Protein AF-A0A6G1YVA5-F1 (afdb_monomer_lite)

Secondary structure (DSSP, 8-state):
-HHHHHHHHHHHHHHHHHHHHHTSHHHHHHHHHHHHHHHHHHHHHHHHTSHHHHHHHHHHHHHHHHHHHHHHHHHHHHHHHHHHTHHHHHHHHHHHHHHHHHHHTT-GGGHHHHHHHHHHHHHHHHHHHHHHHHHHHHHH-TTHHHHHHHHHHHHHHHHHHHH--

Sequence (165 aa):
MGERLKDIRETTSDAVSIIRELGAPGVQESLGKILETTKAAKEIVDALKEPEFVKNIENIRLTTESMQDASIKIENTIREMKQTGVLEQAREAIRTANNVLDSLSTNKDFGEMNEILKATLSSIRDLVDELKLIAVSSKKTGTLNNAAAIMKESSDMYRNIAGSK

pLDDT: mean 71.51, std 8.85, range [40.0, 87.38]

Structure (mmCIF, N/CA/C/O backbone):
data_AF-A0A6G1YVA5-F1
#
_entry.id   AF-A0A6G1YVA5-F1
#
loop_
_atom_site.group_PDB
_atom_site.id
_atom_site.type_symbol
_atom_site.label_atom_id
_atom_site.label_alt_id
_atom_site.label_comp_id
_atom_site.label_asym_id
_atom_site.label_entity_id
_atom_site.label_seq_id
_atom_site.pdbx_PDB_ins_code
_atom_site.Cartn_x
_atom_site.Cartn_y
_atom_site.Cartn_z
_atom_site.occupancy
_atom_site.B_iso_or_equiv
_atom_site.auth_seq_id
_atom_site.auth_comp_id
_atom_site.auth_asym_id
_atom_site.auth_atom_id
_atom_site.pdbx_PDB_model_num
ATOM 1 N N . MET A 1 1 ? 34.686 -30.953 -63.565 1.00 58.31 1 MET A N 1
ATOM 2 C CA . MET A 1 1 ? 35.034 -29.571 -63.149 1.00 58.31 1 MET A CA 1
ATOM 3 C C . MET A 1 1 ? 33.952 -28.549 -63.513 1.00 58.31 1 MET A C 1
ATOM 5 O O . MET A 1 1 ? 33.764 -27.631 -62.733 1.00 58.31 1 MET A O 1
ATOM 9 N N . GLY A 1 2 ? 33.211 -28.712 -64.621 1.00 69.62 2 GLY A N 1
ATOM 10 C CA . GLY A 1 2 ? 32.159 -27.766 -65.037 1.00 69.62 2 GLY A CA 1
ATOM 11 C C . GLY A 1 2 ? 30.947 -27.636 -64.099 1.00 69.62 2 GLY A C 1
ATOM 12 O O . GLY A 1 2 ? 30.507 -26.518 -63.870 1.00 69.62 2 GLY A O 1
ATOM 13 N N . GLU A 1 3 ? 30.448 -28.727 -63.505 1.00 71.75 3 GLU A N 1
ATOM 14 C CA . GLU A 1 3 ? 29.305 -28.669 -62.564 1.00 71.75 3 GLU A CA 1
ATOM 15 C C . GLU A 1 3 ? 29.632 -27.889 -61.288 1.00 71.75 3 GLU A C 1
ATOM 17 O O . GLU A 1 3 ? 28.935 -26.942 -60.959 1.00 71.75 3 GLU A O 1
ATOM 22 N N . ARG A 1 4 ? 30.774 -28.172 -60.647 1.00 69.81 4 ARG A N 1
ATOM 23 C CA . ARG A 1 4 ? 31.210 -27.432 -59.448 1.00 69.81 4 ARG A CA 1
ATOM 24 C C . ARG A 1 4 ? 31.365 -25.928 -59.693 1.00 69.81 4 ARG A C 1
ATOM 26 O O . ARG A 1 4 ? 31.101 -25.132 -58.803 1.00 69.81 4 ARG A O 1
ATOM 33 N N . LEU A 1 5 ? 31.807 -25.530 -60.887 1.00 71.88 5 LEU A N 1
ATOM 34 C CA . LEU A 1 5 ? 31.913 -24.116 -61.262 1.00 71.88 5 LEU A CA 1
ATOM 35 C C . LEU A 1 5 ? 30.536 -23.474 -61.491 1.00 71.88 5 LEU A C 1
ATOM 37 O O . LEU A 1 5 ? 30.370 -22.285 -61.225 1.00 71.88 5 LEU A O 1
ATOM 41 N N . LYS A 1 6 ? 29.555 -24.252 -61.960 1.00 80.00 6 LYS A N 1
ATOM 42 C CA . LYS A 1 6 ? 28.167 -23.814 -62.123 1.00 80.00 6 LYS A CA 1
ATOM 43 C C . LYS A 1 6 ? 27.489 -23.614 -60.763 1.00 80.00 6 LYS A C 1
ATOM 45 O O . LYS A 1 6 ? 26.916 -22.551 -60.553 1.00 80.00 6 LYS A O 1
ATOM 50 N N . ASP A 1 7 ? 27.676 -24.544 -59.830 1.00 79.44 7 ASP A N 1
ATOM 51 C CA . ASP A 1 7 ? 27.129 -24.451 -58.468 1.00 79.44 7 ASP A CA 1
ATOM 52 C C . ASP A 1 7 ? 27.720 -23.260 -57.694 1.00 79.44 7 ASP A C 1
ATOM 54 O O . ASP A 1 7 ? 27.004 -22.528 -57.009 1.00 79.44 7 ASP A O 1
ATOM 58 N N . ILE A 1 8 ? 29.030 -23.010 -57.843 1.00 74.69 8 ILE A N 1
ATOM 59 C CA . ILE A 1 8 ? 29.694 -21.832 -57.257 1.00 74.69 8 ILE A CA 1
ATOM 60 C C . ILE A 1 8 ? 29.100 -20.543 -57.826 1.00 74.69 8 ILE A C 1
ATOM 62 O O . ILE A 1 8 ? 28.883 -19.591 -57.079 1.00 74.69 8 ILE A O 1
ATOM 66 N N . ARG A 1 9 ? 28.827 -20.500 -59.134 1.00 78.62 9 ARG A N 1
ATOM 67 C CA . ARG A 1 9 ? 28.246 -19.332 -59.804 1.00 78.62 9 ARG A CA 1
ATOM 68 C C . ARG A 1 9 ? 26.799 -19.074 -59.373 1.00 78.62 9 ARG A C 1
ATOM 70 O O . ARG A 1 9 ? 26.448 -17.918 -59.166 1.00 78.62 9 ARG A O 1
ATOM 77 N N . GLU A 1 10 ? 25.980 -20.113 -59.233 1.00 79.00 10 GLU A N 1
ATOM 78 C CA . GLU A 1 10 ? 24.611 -19.985 -58.710 1.00 79.00 10 GLU A CA 1
ATOM 79 C C . GLU A 1 10 ? 24.628 -19.512 -57.255 1.00 79.00 10 GLU A C 1
ATOM 81 O O . GLU A 1 10 ? 24.063 -18.468 -56.948 1.00 79.00 10 GLU A O 1
ATOM 86 N N . THR A 1 11 ? 25.411 -20.165 -56.393 1.00 75.75 11 THR A N 1
ATOM 87 C CA . THR A 1 11 ? 25.524 -19.790 -54.972 1.00 75.75 11 THR A CA 1
ATOM 88 C C . THR A 1 11 ? 26.025 -18.352 -54.787 1.00 75.75 11 THR A C 1
ATOM 90 O O . THR A 1 11 ? 25.537 -17.615 -53.931 1.00 75.75 11 THR A O 1
ATOM 93 N N . THR A 1 12 ? 27.002 -17.917 -55.591 1.00 75.69 12 THR A N 1
ATOM 94 C CA . THR A 1 12 ? 27.484 -16.525 -55.543 1.00 75.69 12 THR A CA 1
ATOM 95 C C . THR A 1 12 ? 26.462 -15.536 -56.093 1.00 75.69 12 THR A C 1
ATOM 97 O O . THR A 1 12 ? 26.359 -14.434 -55.562 1.00 75.69 12 THR A O 1
ATOM 100 N N . SER A 1 13 ? 25.676 -15.912 -57.103 1.00 79.69 13 SER A N 1
ATOM 101 C CA . SER A 1 13 ? 24.574 -15.090 -57.613 1.00 79.69 13 SER A CA 1
ATOM 102 C C . SER A 1 13 ? 23.468 -14.912 -56.569 1.00 79.69 13 SER A C 1
ATOM 104 O O . SER A 1 13 ? 23.005 -13.790 -56.359 1.00 79.69 13 SER A O 1
ATOM 106 N N . ASP A 1 14 ? 23.100 -15.981 -55.865 1.00 78.06 14 ASP A N 1
ATOM 107 C CA . ASP A 1 14 ? 22.096 -15.948 -54.797 1.00 78.06 14 ASP A CA 1
ATOM 108 C C . ASP A 1 14 ? 22.572 -15.092 -53.619 1.00 78.06 14 ASP A C 1
ATOM 110 O O . ASP A 1 14 ? 21.842 -14.226 -53.135 1.00 78.06 14 ASP A O 1
ATOM 114 N N . ALA A 1 15 ? 23.839 -15.242 -53.218 1.00 74.44 15 ALA A N 1
ATOM 115 C CA . ALA A 1 15 ? 24.449 -14.399 -52.193 1.00 74.44 15 ALA A CA 1
ATOM 116 C C . ALA A 1 15 ? 24.449 -12.910 -52.589 1.00 74.44 15 ALA A C 1
ATOM 118 O O . ALA A 1 15 ? 24.166 -12.046 -51.759 1.00 74.44 15 ALA A O 1
ATOM 119 N N . VAL A 1 16 ? 24.715 -12.592 -53.860 1.00 76.81 16 VAL A N 1
ATOM 120 C CA . VAL A 1 16 ? 24.650 -11.214 -54.378 1.00 76.81 16 VAL A CA 1
ATOM 121 C C . VAL A 1 16 ? 23.215 -10.681 -54.385 1.00 76.81 16 VAL A C 1
ATOM 123 O O . VAL A 1 16 ? 23.013 -9.502 -54.081 1.00 76.81 16 VAL A O 1
ATOM 126 N N . SER A 1 17 ? 22.221 -11.521 -54.688 1.00 75.06 17 SER A N 1
ATOM 127 C CA . SER A 1 17 ? 20.805 -11.137 -54.631 1.00 75.06 17 SER A CA 1
ATOM 128 C C . SER A 1 17 ? 20.381 -10.797 -53.203 1.00 75.06 17 SER A C 1
ATOM 130 O O . SER A 1 17 ? 19.837 -9.720 -52.970 1.00 75.06 17 SER A O 1
ATOM 132 N N . ILE A 1 18 ? 20.740 -11.642 -52.232 1.00 72.88 18 ILE A N 1
ATOM 133 C CA . ILE A 1 18 ? 20.470 -11.407 -50.806 1.00 72.88 18 ILE A CA 1
ATOM 134 C C . ILE A 1 18 ? 21.137 -10.109 -50.334 1.00 72.88 18 ILE A C 1
ATOM 136 O O . ILE A 1 18 ? 20.506 -9.298 -49.663 1.00 72.88 18 ILE A O 1
ATOM 140 N N . ILE A 1 19 ? 22.396 -9.857 -50.713 1.00 72.38 19 ILE A N 1
ATOM 141 C CA . ILE A 1 19 ? 23.098 -8.612 -50.355 1.00 72.38 19 ILE A CA 1
ATOM 142 C C . ILE A 1 19 ? 22.395 -7.385 -50.952 1.00 72.38 19 ILE A C 1
ATOM 144 O O . ILE A 1 19 ? 22.290 -6.354 -50.287 1.00 72.38 19 ILE A O 1
ATOM 148 N N . ARG A 1 20 ? 21.887 -7.478 -52.187 1.00 75.31 20 ARG A N 1
ATOM 149 C CA . ARG A 1 20 ? 21.106 -6.397 -52.806 1.00 75.31 20 ARG A CA 1
ATOM 150 C C . ARG A 1 20 ? 19.774 -6.162 -52.106 1.00 75.31 20 ARG A C 1
ATOM 152 O O . ARG A 1 20 ? 19.410 -5.007 -51.914 1.00 75.31 20 ARG A O 1
ATOM 159 N N . GLU A 1 21 ? 19.072 -7.221 -51.722 1.00 75.62 21 GLU A N 1
ATOM 160 C CA . GLU A 1 21 ? 17.801 -7.132 -50.996 1.00 75.62 21 GLU A CA 1
ATOM 161 C C . GLU A 1 21 ? 17.991 -6.557 -49.589 1.00 75.62 21 GLU A C 1
ATOM 163 O O . GLU A 1 21 ? 17.246 -5.669 -49.182 1.00 75.62 21 GLU A O 1
ATOM 168 N N . LEU A 1 22 ? 19.043 -6.965 -48.875 1.00 72.50 22 LEU A N 1
ATOM 169 C CA . LEU A 1 22 ? 19.432 -6.369 -47.591 1.00 72.50 22 LEU A CA 1
ATOM 170 C C . LEU A 1 22 ? 19.883 -4.909 -47.738 1.00 72.50 22 LEU A C 1
ATOM 172 O O . LEU A 1 22 ? 19.694 -4.099 -46.831 1.00 72.50 22 LEU A O 1
ATOM 176 N N . GLY A 1 23 ? 20.472 -4.569 -48.885 1.00 73.12 23 GLY A N 1
ATOM 177 C CA . GLY A 1 23 ? 20.841 -3.209 -49.266 1.00 73.12 23 GLY A CA 1
ATOM 178 C C . GLY A 1 23 ? 19.672 -2.353 -49.760 1.00 73.12 23 GLY A C 1
ATOM 179 O O . GLY A 1 23 ? 19.870 -1.166 -50.021 1.00 73.12 23 GLY A O 1
ATOM 180 N N . ALA A 1 24 ? 18.469 -2.920 -49.906 1.00 87.12 24 ALA A N 1
ATOM 181 C CA . ALA A 1 24 ? 17.309 -2.173 -50.362 1.00 87.12 24 ALA A CA 1
ATOM 182 C C . ALA A 1 24 ? 16.900 -1.133 -49.300 1.00 87.12 24 ALA A C 1
ATOM 184 O O . ALA A 1 24 ? 16.815 -1.473 -48.115 1.00 87.12 24 ALA A O 1
ATOM 185 N N . PRO A 1 25 ? 16.576 0.113 -49.696 1.00 79.50 25 PRO A N 1
ATOM 186 C CA . PRO A 1 25 ? 16.292 1.198 -48.754 1.00 79.50 25 PRO A CA 1
ATOM 187 C C . PRO A 1 25 ? 15.236 0.855 -47.690 1.00 79.50 25 PRO A C 1
ATOM 189 O O . PRO A 1 25 ? 15.424 1.168 -46.518 1.00 79.50 25 PRO A O 1
ATOM 192 N N . GLY A 1 26 ? 14.164 0.145 -48.063 1.00 77.12 26 GLY A N 1
ATOM 193 C CA . GLY A 1 26 ? 13.100 -0.245 -47.125 1.00 77.12 26 GLY A CA 1
ATOM 194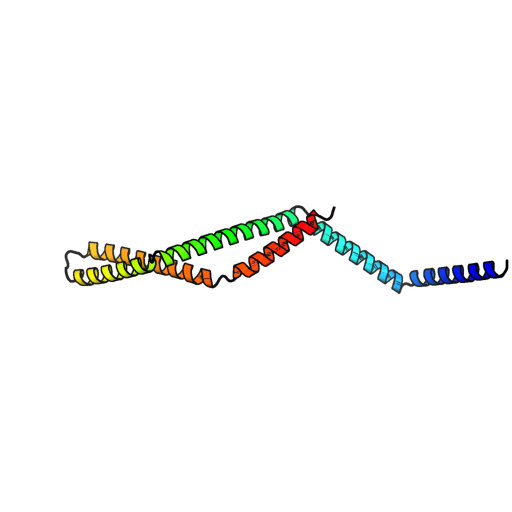 C C . GLY A 1 26 ? 13.517 -1.301 -46.090 1.00 77.12 26 GLY A C 1
ATOM 195 O O . GLY A 1 26 ? 13.028 -1.290 -44.958 1.00 77.12 26 GLY A O 1
ATOM 196 N N . VAL A 1 27 ? 14.453 -2.191 -46.440 1.00 79.88 27 VAL A N 1
ATOM 197 C CA . VAL A 1 27 ? 15.015 -3.177 -45.500 1.00 79.88 27 VAL A CA 1
ATOM 198 C C . VAL A 1 27 ? 15.993 -2.492 -44.549 1.00 79.88 27 VAL A C 1
ATOM 200 O O . VAL A 1 27 ? 15.925 -2.717 -43.342 1.00 79.88 27 VAL A O 1
ATOM 203 N N . GLN A 1 28 ? 16.838 -1.592 -45.058 1.00 78.69 28 GLN A N 1
ATOM 204 C CA . GLN A 1 28 ? 17.755 -0.802 -44.232 1.00 78.69 28 GLN A CA 1
ATOM 205 C C . GLN A 1 28 ? 17.016 0.092 -43.229 1.00 78.69 28 GLN A C 1
ATOM 207 O O . GLN A 1 28 ? 17.401 0.149 -42.063 1.00 78.69 28 GLN A O 1
ATOM 212 N N . GLU A 1 29 ? 15.921 0.734 -43.646 1.00 83.12 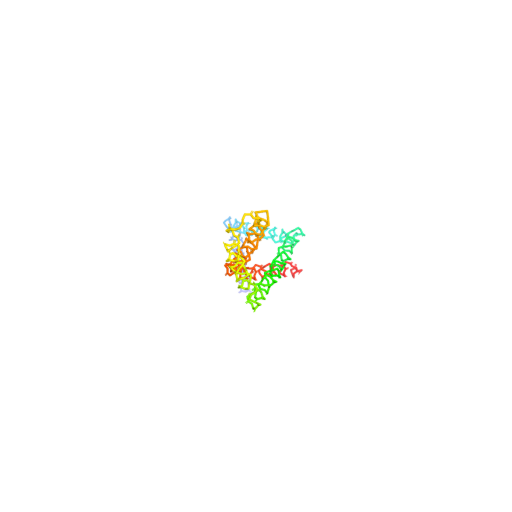29 GLU A N 1
ATOM 213 C CA . GLU A 1 29 ? 15.065 1.522 -42.753 1.00 83.12 29 GLU A CA 1
ATOM 214 C C . GLU A 1 29 ? 14.447 0.649 -41.649 1.00 83.12 29 GLU A C 1
ATOM 216 O O . GLU A 1 29 ? 14.453 1.020 -40.475 1.00 83.12 29 GLU A O 1
ATOM 221 N N . SER A 1 30 ? 13.956 -0.542 -42.005 1.00 76.88 30 SER A N 1
ATOM 222 C CA . SER A 1 30 ? 13.371 -1.486 -41.045 1.00 76.88 30 SER A CA 1
ATOM 223 C C . SER A 1 30 ? 14.405 -1.990 -40.031 1.00 76.88 30 SER A C 1
ATOM 225 O O . SER A 1 30 ? 14.128 -2.023 -38.833 1.00 76.88 30 SER A O 1
ATOM 227 N N . LEU A 1 31 ? 15.621 -2.319 -40.482 1.00 75.44 31 LEU A N 1
ATOM 228 C CA . LEU A 1 31 ? 16.740 -2.689 -39.607 1.00 75.44 31 LEU A CA 1
ATOM 229 C C . LEU A 1 31 ? 17.153 -1.530 -38.689 1.00 75.44 31 LEU A C 1
ATOM 231 O O . LEU A 1 31 ? 17.423 -1.751 -37.508 1.00 75.44 31 LEU A O 1
ATOM 235 N N . GLY A 1 32 ? 17.143 -0.297 -39.205 1.00 76.06 32 GLY A N 1
ATOM 236 C CA . GLY A 1 32 ? 17.355 0.917 -38.416 1.00 76.06 32 GLY A CA 1
ATOM 237 C C . GLY A 1 32 ? 16.331 1.056 -37.288 1.00 76.06 32 GLY A C 1
ATOM 238 O O . GLY A 1 32 ? 16.715 1.182 -36.127 1.00 76.06 32 GLY A O 1
ATOM 239 N N . LYS A 1 33 ? 15.037 0.913 -37.601 1.00 80.75 33 LYS A N 1
ATOM 240 C CA . LYS A 1 33 ? 13.946 0.952 -36.609 1.00 80.75 33 LYS A CA 1
ATOM 241 C C . LYS A 1 33 ? 14.067 -0.148 -35.553 1.00 80.75 33 LYS A C 1
ATOM 243 O O . LYS A 1 33 ? 13.825 0.108 -34.375 1.00 80.75 33 LYS A O 1
ATOM 248 N N . ILE A 1 34 ? 14.461 -1.364 -35.943 1.00 75.31 34 ILE A N 1
ATOM 249 C CA . ILE A 1 34 ? 14.696 -2.473 -35.000 1.00 75.31 34 ILE A CA 1
ATOM 250 C C . ILE A 1 34 ? 15.839 -2.128 -34.040 1.00 75.31 34 ILE A C 1
ATOM 252 O O . ILE A 1 34 ? 15.709 -2.328 -32.832 1.00 75.31 34 ILE A O 1
ATOM 256 N N . LEU A 1 35 ? 16.945 -1.583 -34.551 1.00 74.94 35 LEU A N 1
ATOM 257 C CA . LEU A 1 35 ? 18.083 -1.169 -33.729 1.00 74.94 35 LEU A CA 1
ATOM 258 C C . LEU A 1 35 ? 17.717 -0.037 -32.765 1.00 74.94 35 LEU A C 1
ATOM 260 O O . LEU A 1 35 ? 18.090 -0.101 -31.596 1.00 74.94 35 LEU A O 1
ATOM 264 N N . GLU A 1 36 ? 16.975 0.969 -33.223 1.00 82.06 36 GLU A N 1
ATOM 265 C CA . GLU A 1 36 ? 16.476 2.054 -32.369 1.00 82.06 36 GLU A CA 1
ATOM 266 C C . GLU A 1 36 ? 15.537 1.531 -31.282 1.00 82.06 36 GLU A C 1
ATOM 268 O O . GLU A 1 36 ? 15.726 1.837 -30.107 1.00 82.06 36 GLU A O 1
ATOM 273 N N . THR A 1 37 ? 14.594 0.661 -31.646 1.00 74.62 37 THR A N 1
ATOM 274 C CA . THR A 1 37 ? 13.679 0.024 -30.687 1.00 74.62 37 THR A CA 1
ATOM 275 C C . THR A 1 37 ? 14.449 -0.804 -29.659 1.00 74.62 37 THR A C 1
ATOM 277 O O . THR A 1 37 ? 14.146 -0.764 -28.470 1.00 74.62 37 THR A O 1
ATOM 280 N N . THR A 1 38 ? 15.492 -1.518 -30.090 1.00 69.62 38 THR A N 1
ATOM 281 C CA . THR A 1 38 ? 16.347 -2.313 -29.197 1.00 69.62 38 THR A CA 1
ATOM 282 C C . THR A 1 38 ? 17.150 -1.424 -28.246 1.00 69.62 38 THR A C 1
ATOM 284 O O . THR A 1 38 ? 17.299 -1.763 -27.074 1.00 69.62 38 THR A O 1
ATOM 287 N N . LYS A 1 39 ? 17.647 -0.272 -28.716 1.00 80.56 39 LYS A N 1
ATOM 288 C CA . LYS A 1 39 ? 18.323 0.716 -27.860 1.00 80.56 39 LYS A CA 1
ATOM 289 C C . LYS A 1 39 ? 17.370 1.306 -26.825 1.00 80.56 39 LYS A C 1
ATOM 291 O O . LYS A 1 39 ? 17.708 1.290 -25.649 1.00 80.56 39 LYS A O 1
ATOM 296 N N . ALA A 1 40 ? 16.173 1.720 -27.236 1.00 74.44 40 ALA A N 1
ATOM 297 C CA . ALA A 1 40 ? 15.153 2.227 -26.320 1.00 74.44 40 ALA A CA 1
ATOM 298 C C . ALA A 1 40 ? 14.759 1.172 -25.270 1.00 74.44 40 ALA A C 1
ATOM 300 O O . ALA A 1 40 ? 14.677 1.469 -24.082 1.00 74.44 40 ALA A O 1
ATOM 301 N N . ALA A 1 41 ? 14.587 -0.089 -25.681 1.00 65.19 41 ALA A N 1
ATOM 302 C CA . ALA A 1 41 ? 14.321 -1.186 -24.753 1.00 65.19 41 ALA A CA 1
ATOM 303 C C . ALA A 1 41 ? 15.471 -1.392 -23.754 1.00 65.19 41 ALA A C 1
ATOM 305 O O . ALA A 1 41 ? 15.223 -1.621 -22.571 1.00 65.19 41 ALA A O 1
ATOM 306 N N . LYS A 1 42 ? 16.725 -1.276 -24.206 1.00 75.12 42 LYS A N 1
ATOM 307 C CA . LYS A 1 42 ? 17.898 -1.353 -23.331 1.00 75.12 42 LYS A CA 1
ATOM 308 C C . LYS A 1 42 ? 17.934 -0.198 -22.329 1.00 75.12 42 LYS A C 1
ATOM 310 O O . LYS A 1 42 ? 18.145 -0.452 -21.153 1.00 75.12 42 LYS A O 1
ATOM 315 N N . GLU A 1 43 ? 17.681 1.030 -22.772 1.00 78.88 43 GLU A N 1
ATOM 316 C CA . GLU A 1 43 ? 17.617 2.209 -21.898 1.00 78.88 43 GLU A CA 1
ATOM 317 C C . GLU A 1 43 ? 16.538 2.05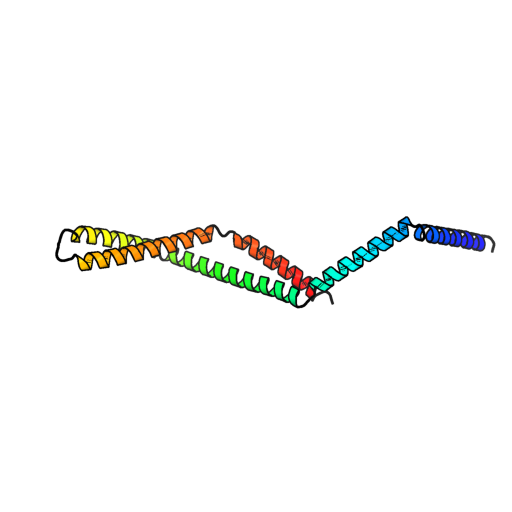5 -20.818 1.00 78.88 43 GLU A C 1
ATOM 319 O O . GLU A 1 43 ? 16.784 2.369 -19.658 1.00 78.88 43 GLU A O 1
ATOM 324 N N . ILE A 1 44 ? 15.376 1.486 -21.162 1.00 69.44 44 ILE A N 1
ATOM 325 C CA . ILE A 1 44 ? 14.324 1.159 -20.186 1.00 69.44 44 ILE A CA 1
ATOM 326 C C . ILE A 1 44 ? 14.822 0.122 -19.171 1.00 69.44 44 ILE A C 1
ATOM 328 O O . ILE A 1 44 ? 14.626 0.295 -17.971 1.00 69.44 44 ILE A O 1
ATOM 332 N N . VAL A 1 45 ? 15.466 -0.957 -19.625 1.00 72.31 45 VAL A N 1
ATOM 333 C CA . VAL A 1 45 ? 16.008 -1.991 -18.725 1.00 72.31 45 VAL A CA 1
ATOM 334 C C . VAL A 1 45 ? 17.091 -1.421 -17.811 1.00 72.31 45 VAL A C 1
ATOM 336 O O . VAL A 1 45 ? 17.115 -1.749 -16.626 1.00 72.31 45 VAL A O 1
ATOM 339 N N . ASP A 1 46 ? 17.962 -0.566 -18.339 1.00 77.50 46 ASP A N 1
ATOM 340 C CA . ASP A 1 46 ? 19.017 0.088 -17.570 1.00 77.50 46 ASP A CA 1
ATOM 341 C C . ASP A 1 46 ? 18.411 1.044 -16.525 1.00 77.50 46 ASP A C 1
ATOM 343 O O . ASP A 1 46 ? 18.809 0.988 -15.362 1.00 77.50 46 ASP A O 1
ATOM 347 N N . ALA A 1 47 ? 17.367 1.806 -16.877 1.00 73.69 47 ALA A N 1
ATOM 348 C CA . ALA A 1 47 ? 16.621 2.655 -15.942 1.00 73.69 47 ALA A CA 1
ATOM 349 C C . ALA A 1 47 ? 15.946 1.848 -14.814 1.00 73.69 47 ALA A C 1
ATOM 351 O O . ALA A 1 47 ? 15.977 2.243 -13.650 1.00 73.69 47 ALA A O 1
ATOM 352 N N . LEU A 1 48 ? 15.384 0.672 -15.116 1.00 71.06 48 LEU A N 1
ATOM 353 C CA . LEU A 1 48 ? 14.805 -0.220 -14.097 1.00 71.06 48 LEU A CA 1
ATOM 354 C C . LEU A 1 48 ? 15.863 -0.802 -13.142 1.00 71.06 48 LEU A C 1
ATOM 356 O O . LEU A 1 48 ? 15.533 -1.190 -12.020 1.00 71.06 48 LEU A O 1
ATOM 360 N N . LYS A 1 49 ? 17.127 -0.872 -13.577 1.00 78.81 49 LYS A N 1
ATOM 361 C CA . LYS A 1 49 ? 18.269 -1.311 -12.762 1.00 78.81 49 LYS A CA 1
ATOM 362 C C . LYS A 1 49 ? 18.870 -0.182 -11.924 1.00 78.81 49 LYS A C 1
ATOM 364 O O . LYS A 1 49 ? 19.725 -0.461 -11.080 1.00 78.81 49 LYS A O 1
ATOM 369 N N . GLU A 1 50 ? 18.454 1.068 -12.126 1.00 87.38 50 GLU A N 1
ATOM 370 C CA . GLU A 1 50 ? 18.983 2.190 -11.359 1.00 87.38 50 GLU A CA 1
ATOM 371 C C . GLU A 1 50 ? 18.710 2.013 -9.854 1.00 87.38 50 GLU A C 1
ATOM 373 O O . GLU A 1 50 ? 17.602 1.629 -9.458 1.00 87.38 50 GLU A O 1
ATOM 378 N N . PRO A 1 51 ? 19.691 2.321 -8.982 1.00 82.44 51 PRO A N 1
ATOM 379 C CA . PRO A 1 51 ? 19.551 2.129 -7.540 1.00 82.44 51 PRO A CA 1
ATOM 380 C C . PRO A 1 51 ? 18.334 2.833 -6.930 1.00 82.44 51 PRO A C 1
ATOM 382 O O . PRO A 1 51 ? 17.731 2.303 -5.998 1.00 82.44 51 PRO A O 1
ATOM 385 N N . GLU A 1 52 ? 17.956 4.007 -7.446 1.00 82.69 52 GLU A N 1
ATOM 386 C CA . GLU A 1 52 ? 16.758 4.723 -6.996 1.00 82.69 52 GLU A CA 1
ATOM 387 C C . GLU A 1 52 ? 15.475 3.957 -7.321 1.00 82.69 52 GLU A C 1
ATOM 389 O O . GLU A 1 52 ? 14.621 3.815 -6.445 1.00 82.69 52 GLU A O 1
ATOM 394 N N . PHE A 1 53 ? 15.350 3.404 -8.531 1.00 79.31 53 PHE A N 1
ATOM 395 C CA . PHE A 1 53 ? 14.171 2.632 -8.915 1.00 79.31 53 PHE A CA 1
ATOM 396 C C . PHE A 1 53 ? 14.049 1.355 -8.075 1.00 79.31 53 PHE A C 1
ATOM 398 O O . PHE A 1 53 ? 12.993 1.087 -7.498 1.00 79.31 53 PHE A O 1
ATOM 405 N N . VAL A 1 54 ? 15.153 0.618 -7.910 1.00 79.94 54 VAL A N 1
ATOM 406 C CA . VAL A 1 54 ? 15.196 -0.586 -7.065 1.00 79.94 54 VAL A CA 1
ATOM 407 C C . VAL A 1 54 ? 14.814 -0.263 -5.617 1.00 79.94 54 VAL A C 1
ATOM 409 O O . VAL A 1 54 ? 14.007 -0.971 -5.012 1.00 79.94 54 VAL A O 1
ATOM 412 N N . LYS A 1 55 ? 15.343 0.833 -5.062 1.00 83.19 55 LYS A N 1
ATOM 413 C CA . LYS A 1 55 ? 15.003 1.299 -3.712 1.00 83.19 55 LYS A CA 1
ATOM 414 C C . LYS A 1 55 ? 13.526 1.678 -3.591 1.00 83.19 55 LYS A C 1
ATOM 416 O O . LYS A 1 55 ? 12.910 1.387 -2.571 1.00 83.19 55 LYS A O 1
ATOM 421 N N . ASN A 1 56 ? 12.945 2.306 -4.611 1.00 79.69 56 ASN A N 1
ATOM 422 C CA . ASN A 1 56 ? 11.533 2.681 -4.605 1.00 79.69 56 ASN A CA 1
ATOM 423 C C . ASN A 1 56 ? 10.616 1.452 -4.595 1.00 79.69 56 ASN A C 1
ATOM 425 O O . ASN A 1 56 ? 9.671 1.416 -3.807 1.00 79.69 56 ASN A O 1
ATOM 429 N N . ILE A 1 57 ? 10.924 0.427 -5.395 1.00 78.50 57 ILE A N 1
ATOM 430 C CA . ILE A 1 57 ? 10.191 -0.848 -5.374 1.00 78.50 57 ILE A CA 1
ATOM 431 C C . ILE A 1 57 ? 10.297 -1.519 -4.000 1.00 78.50 57 ILE A C 1
ATOM 433 O O . ILE A 1 57 ? 9.292 -1.981 -3.457 1.00 78.50 57 ILE A O 1
ATOM 437 N N . GLU A 1 58 ? 11.483 -1.517 -3.392 1.00 77.75 58 GLU A N 1
ATOM 438 C CA . GLU A 1 58 ? 11.678 -2.074 -2.052 1.00 77.75 58 GLU A CA 1
ATOM 439 C C . GLU A 1 58 ? 10.898 -1.301 -0.977 1.00 77.75 58 GLU A C 1
ATOM 441 O O . GLU A 1 58 ? 10.254 -1.902 -0.117 1.00 77.75 58 GLU A O 1
ATOM 446 N N . ASN A 1 59 ? 10.865 0.032 -1.056 1.00 80.25 59 ASN A N 1
ATOM 447 C CA . ASN A 1 59 ? 10.050 0.854 -0.160 1.00 80.25 59 ASN A CA 1
ATOM 448 C C . ASN A 1 59 ? 8.552 0.543 -0.308 1.00 80.25 59 ASN A C 1
ATOM 450 O O . ASN A 1 59 ? 7.841 0.466 0.696 1.00 80.25 59 ASN A O 1
ATOM 454 N N . ILE A 1 60 ? 8.066 0.342 -1.539 1.00 76.56 60 ILE A N 1
ATOM 455 C CA . ILE A 1 60 ? 6.678 -0.070 -1.803 1.00 76.56 60 ILE A CA 1
ATOM 456 C C . ILE A 1 60 ? 6.404 -1.439 -1.172 1.00 76.56 60 ILE A C 1
ATOM 458 O O . ILE A 1 60 ? 5.378 -1.601 -0.504 1.00 76.56 60 ILE A O 1
ATOM 462 N N . ARG A 1 61 ? 7.326 -2.402 -1.313 1.00 77.62 61 ARG A N 1
ATOM 463 C CA . ARG A 1 61 ? 7.219 -3.728 -0.687 1.00 77.62 61 ARG A CA 1
ATOM 464 C C . ARG A 1 61 ? 7.105 -3.617 0.833 1.00 77.62 61 ARG A C 1
ATOM 466 O O . ARG A 1 61 ? 6.114 -4.081 1.391 1.00 77.62 61 ARG A O 1
ATOM 473 N N . LEU A 1 62 ? 8.057 -2.950 1.488 1.00 78.31 62 LEU A N 1
ATOM 474 C CA . LEU A 1 62 ? 8.083 -2.776 2.947 1.00 78.31 62 LEU A CA 1
ATOM 475 C C . LEU A 1 62 ? 6.849 -2.030 3.475 1.00 78.31 62 LEU A C 1
ATOM 477 O O . LEU A 1 62 ? 6.296 -2.388 4.518 1.00 78.31 62 LEU A O 1
ATOM 481 N N . THR A 1 63 ? 6.387 -1.009 2.747 1.00 73.69 63 THR A N 1
ATOM 482 C CA . THR A 1 63 ? 5.158 -0.277 3.091 1.00 73.69 63 THR A CA 1
ATOM 483 C C . THR A 1 63 ? 3.947 -1.201 3.011 1.00 73.69 63 THR A C 1
ATOM 485 O O . THR A 1 63 ? 3.115 -1.205 3.914 1.00 73.69 63 THR A O 1
ATOM 488 N N . THR A 1 64 ? 3.871 -2.032 1.971 1.00 68.81 64 THR A N 1
ATOM 489 C CA . THR A 1 64 ? 2.766 -2.979 1.787 1.00 68.81 64 THR A CA 1
ATOM 490 C C . THR A 1 64 ? 2.774 -4.081 2.851 1.00 68.81 64 THR A C 1
ATOM 492 O O . THR A 1 64 ? 1.717 -4.394 3.395 1.00 68.81 64 THR A O 1
ATOM 495 N N . GLU A 1 65 ? 3.950 -4.604 3.220 1.00 72.00 65 GLU A N 1
ATOM 496 C CA . GLU A 1 65 ? 4.123 -5.550 4.339 1.00 72.00 65 GLU A CA 1
ATOM 497 C C . GLU A 1 65 ? 3.621 -4.947 5.652 1.00 72.00 65 GLU A C 1
ATOM 499 O O . GLU A 1 65 ? 2.762 -5.520 6.320 1.00 72.00 65 GLU A O 1
ATOM 504 N N . SER A 1 66 ? 4.066 -3.728 5.965 1.00 76.00 66 SER A N 1
ATOM 505 C CA . SER A 1 66 ? 3.655 -3.016 7.180 1.00 76.00 66 SER A CA 1
ATOM 506 C C . SER A 1 66 ? 2.144 -2.759 7.219 1.00 76.00 66 SER A C 1
ATOM 508 O O . SER A 1 66 ? 1.510 -2.877 8.269 1.00 76.00 66 SER A O 1
ATOM 510 N N . MET A 1 67 ? 1.541 -2.426 6.072 1.00 72.25 67 MET A N 1
ATOM 511 C CA . MET A 1 67 ? 0.092 -2.246 5.952 1.00 72.25 67 MET A CA 1
ATOM 512 C C . MET A 1 67 ? -0.669 -3.559 6.158 1.00 72.25 67 MET A C 1
ATOM 514 O O . MET A 1 67 ? -1.716 -3.558 6.807 1.00 72.25 67 MET A O 1
ATOM 518 N N . GLN A 1 68 ? -0.158 -4.674 5.633 1.00 73.31 68 GLN A N 1
ATOM 519 C CA . GLN A 1 68 ? -0.763 -5.988 5.823 1.00 73.31 68 GLN A CA 1
ATOM 520 C C . GLN A 1 68 ? -0.702 -6.425 7.292 1.00 73.31 68 GLN A C 1
ATOM 522 O O . GLN A 1 68 ? -1.723 -6.840 7.842 1.00 73.31 68 GLN A O 1
ATOM 527 N N . ASP A 1 69 ? 0.443 -6.256 7.951 1.00 76.12 69 ASP A N 1
ATOM 528 C CA . ASP A 1 69 ? 0.607 -6.564 9.375 1.00 76.12 69 ASP A CA 1
ATOM 529 C C . ASP A 1 69 ? -0.321 -5.717 10.252 1.00 76.12 69 ASP A C 1
ATOM 531 O O . ASP A 1 69 ? -1.000 -6.235 11.146 1.00 76.12 69 ASP A O 1
ATOM 535 N N . ALA A 1 70 ? -0.412 -4.414 9.966 1.00 73.06 70 ALA A N 1
ATOM 536 C CA . ALA A 1 70 ? -1.352 -3.524 10.638 1.00 73.06 70 ALA A CA 1
ATOM 537 C C . ALA A 1 70 ? -2.805 -3.975 10.422 1.00 73.06 70 ALA A C 1
ATOM 539 O O . ALA A 1 70 ? -3.585 -3.995 11.376 1.00 73.06 70 ALA A O 1
ATOM 540 N N . SER A 1 71 ? -3.161 -4.398 9.204 1.00 68.06 71 SER A N 1
ATOM 541 C CA . SER A 1 71 ? -4.494 -4.921 8.886 1.00 68.06 71 SER A CA 1
ATOM 542 C C . SER A 1 71 ? -4.813 -6.186 9.685 1.00 68.06 71 SER A C 1
ATOM 544 O O . SER A 1 71 ? -5.882 -6.268 10.286 1.00 68.06 71 SER A O 1
ATOM 546 N N . ILE A 1 72 ? -3.883 -7.143 9.762 1.00 77.06 72 ILE A N 1
ATOM 547 C CA . ILE A 1 72 ? -4.046 -8.371 10.557 1.00 77.06 72 ILE A CA 1
ATOM 548 C C . ILE A 1 72 ? -4.236 -8.025 12.037 1.00 77.06 72 ILE A C 1
ATOM 550 O O . ILE A 1 72 ? -5.118 -8.572 12.703 1.00 77.06 72 ILE A O 1
ATOM 554 N N . LYS A 1 73 ? -3.435 -7.091 12.561 1.00 80.06 73 LYS A N 1
ATOM 555 C CA . LYS A 1 73 ? -3.540 -6.647 13.954 1.00 80.06 73 LYS A CA 1
ATOM 556 C C . LYS A 1 73 ? -4.899 -6.003 14.236 1.00 80.06 73 LYS A C 1
ATOM 558 O O . LYS A 1 73 ? -5.537 -6.361 15.222 1.00 80.06 73 LYS A O 1
ATOM 563 N N . ILE A 1 74 ? -5.372 -5.126 13.349 1.00 76.50 74 ILE A N 1
ATOM 564 C CA . ILE A 1 74 ? -6.697 -4.495 13.436 1.00 76.50 74 ILE A CA 1
ATOM 565 C C . ILE A 1 74 ? -7.808 -5.550 13.396 1.00 76.50 74 ILE A C 1
ATOM 567 O O . ILE A 1 74 ? -8.720 -5.513 14.221 1.00 76.50 74 ILE A O 1
ATOM 571 N N . GLU A 1 75 ? -7.736 -6.520 12.483 1.00 74.94 75 GLU A N 1
ATOM 572 C CA . GLU A 1 75 ? -8.715 -7.608 12.408 1.00 74.94 75 GLU A CA 1
ATOM 573 C C . GLU A 1 75 ? -8.757 -8.447 13.687 1.00 74.94 75 GLU A C 1
ATOM 575 O O . GLU A 1 75 ? -9.847 -8.777 14.164 1.00 74.94 75 GLU A O 1
ATOM 580 N N . ASN A 1 76 ? -7.594 -8.768 14.258 1.00 81.25 76 ASN A N 1
ATOM 581 C CA . ASN A 1 76 ? -7.498 -9.499 15.518 1.00 81.25 76 ASN A CA 1
ATOM 582 C C . ASN A 1 76 ? -8.113 -8.698 16.669 1.00 81.25 76 ASN A C 1
ATOM 584 O O . ASN A 1 76 ? -8.972 -9.229 17.367 1.00 81.25 76 ASN A O 1
ATOM 588 N N . THR A 1 77 ? -7.782 -7.411 16.806 1.00 77.94 77 THR A N 1
ATOM 589 C CA . THR A 1 77 ? -8.386 -6.534 17.822 1.00 77.94 77 THR A CA 1
ATOM 590 C C . THR A 1 77 ? -9.905 -6.444 17.663 1.00 77.94 77 THR A C 1
ATOM 592 O O . THR A 1 77 ? -10.643 -6.578 18.635 1.00 77.94 77 THR A O 1
ATOM 595 N N . ILE A 1 78 ? -10.414 -6.299 16.436 1.00 76.38 78 ILE A N 1
ATOM 596 C CA . ILE A 1 78 ? -11.862 -6.283 16.178 1.00 76.38 78 ILE A CA 1
ATOM 597 C C . ILE A 1 78 ? -12.503 -7.628 16.541 1.00 76.38 78 ILE A C 1
ATOM 599 O O . ILE A 1 78 ? -13.629 -7.663 17.047 1.00 76.38 78 ILE A O 1
ATOM 603 N N . ARG A 1 79 ? -11.824 -8.746 16.263 1.00 80.94 79 ARG A N 1
ATOM 604 C CA . ARG A 1 79 ? -12.296 -10.085 16.630 1.00 80.94 79 ARG A CA 1
ATOM 605 C C . ARG A 1 79 ? -12.365 -10.236 18.149 1.00 80.94 79 ARG A C 1
ATOM 607 O O . ARG A 1 79 ? -13.402 -10.666 18.644 1.00 80.94 79 ARG A O 1
ATOM 614 N N . GLU A 1 80 ? -11.328 -9.821 18.869 1.00 81.56 80 GLU A N 1
ATOM 615 C CA . GLU A 1 80 ? -11.276 -9.826 20.336 1.00 81.56 80 GLU A CA 1
ATOM 616 C C . GLU A 1 80 ? -12.370 -8.941 20.946 1.00 81.56 80 GLU A C 1
ATOM 618 O O . GLU A 1 80 ? -13.103 -9.380 21.830 1.00 81.56 80 GLU A O 1
ATOM 623 N N . MET A 1 81 ? -12.577 -7.728 20.429 1.00 76.00 81 MET A N 1
ATOM 624 C CA . MET A 1 81 ? -13.656 -6.841 20.886 1.00 76.00 81 MET A CA 1
ATOM 625 C C 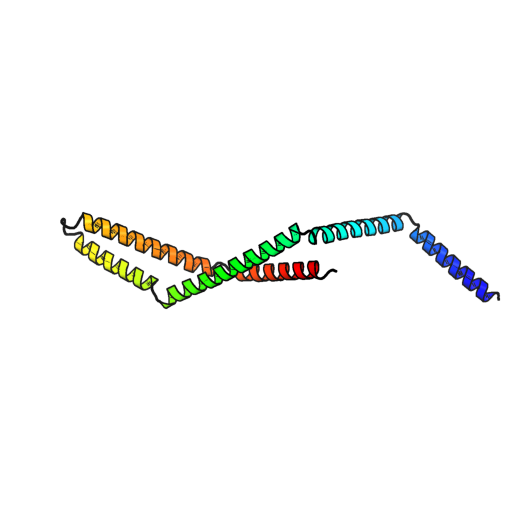. MET A 1 81 ? -15.049 -7.452 20.692 1.00 76.00 81 MET A C 1
ATOM 627 O O . MET A 1 81 ? -15.940 -7.255 21.518 1.00 76.00 81 MET A O 1
ATOM 631 N N . LYS A 1 82 ? -15.256 -8.203 19.603 1.00 78.06 82 LYS A N 1
ATOM 632 C CA . LYS A 1 82 ? -16.512 -8.928 19.360 1.00 78.06 82 LYS A CA 1
ATOM 633 C C . LYS A 1 82 ? -16.663 -10.129 20.288 1.00 78.06 82 LYS A C 1
ATOM 635 O O . LYS A 1 82 ? -17.756 -10.353 20.791 1.00 78.06 82 LYS A O 1
ATOM 640 N N . GLN A 1 83 ? -15.590 -10.888 20.508 1.00 81.81 83 GLN A N 1
ATOM 641 C CA . GLN A 1 83 ? -15.599 -12.076 21.367 1.00 81.81 83 GLN A CA 1
ATOM 642 C C . GLN A 1 83 ? -15.801 -11.731 22.841 1.00 81.81 83 GLN A C 1
ATOM 644 O O . GLN A 1 83 ? -16.540 -12.421 23.533 1.00 81.81 83 GLN A O 1
ATOM 649 N N . THR A 1 84 ? -15.173 -10.657 23.315 1.00 82.44 84 THR A N 1
ATOM 650 C CA . THR A 1 84 ? -15.315 -10.188 24.702 1.00 82.44 84 THR A CA 1
ATOM 651 C C . THR A 1 84 ? -16.682 -9.566 24.974 1.00 82.44 84 THR A C 1
ATOM 653 O O . THR A 1 84 ? -17.062 -9.412 26.130 1.00 82.44 84 THR A O 1
ATOM 656 N N . GLY A 1 85 ? -17.426 -9.188 23.928 1.00 80.62 85 GLY A N 1
ATOM 657 C CA . GLY A 1 85 ? -18.706 -8.500 24.074 1.00 80.62 85 GLY A CA 1
ATOM 658 C C . GLY A 1 85 ? -18.573 -7.109 24.700 1.00 80.62 85 GLY A C 1
ATOM 659 O O . GLY A 1 85 ? -19.581 -6.540 25.109 1.00 80.62 85 GLY A O 1
ATOM 660 N N . VAL A 1 86 ? -17.361 -6.539 24.759 1.00 77.81 86 VAL A N 1
ATOM 661 C CA . VAL A 1 86 ? -17.080 -5.282 25.474 1.00 77.81 86 VAL A CA 1
ATOM 662 C C . VAL A 1 86 ? -17.935 -4.117 24.964 1.00 77.81 86 VAL A C 1
ATOM 664 O O . VAL A 1 86 ? -18.360 -3.267 25.740 1.00 77.81 86 VAL A O 1
ATOM 667 N N . LEU A 1 87 ? -18.266 -4.106 23.667 1.00 76.38 87 LEU A N 1
ATOM 668 C CA . LEU A 1 87 ? -19.160 -3.107 23.073 1.00 76.38 87 LEU A CA 1
ATOM 669 C C . LEU A 1 87 ? -20.613 -3.257 23.536 1.00 76.38 87 LEU A C 1
ATOM 671 O O . LEU A 1 87 ? -21.305 -2.254 23.697 1.00 76.38 87 LEU A O 1
ATOM 675 N N . GLU A 1 88 ? -21.079 -4.488 23.741 1.00 79.38 88 GLU A N 1
ATOM 676 C CA . GLU A 1 88 ? -22.433 -4.750 24.231 1.00 79.38 88 GLU A CA 1
ATOM 677 C C . GLU A 1 88 ? -22.532 -4.391 25.717 1.00 79.38 88 GLU A C 1
ATOM 679 O O . GLU A 1 88 ? -23.439 -3.668 26.120 1.00 79.38 88 GLU A O 1
ATOM 684 N N . GLN A 1 89 ? -21.517 -4.768 26.499 1.00 78.38 89 GLN A N 1
ATOM 685 C CA . GLN A 1 89 ? -21.397 -4.405 27.912 1.00 78.38 89 GLN A CA 1
ATOM 686 C C . GLN A 1 89 ? -21.336 -2.884 28.111 1.00 78.38 89 GLN A C 1
ATOM 688 O O . GLN A 1 89 ? -22.028 -2.342 28.971 1.00 78.38 89 GLN A O 1
ATOM 693 N N . ALA A 1 90 ? -20.566 -2.166 27.286 1.00 74.06 90 ALA A N 1
ATOM 694 C CA . ALA A 1 90 ? -20.499 -0.707 27.338 1.00 74.06 90 ALA A CA 1
ATOM 695 C C . ALA A 1 90 ? -21.855 -0.055 27.018 1.00 74.06 90 ALA A C 1
ATOM 697 O O . ALA A 1 90 ? -22.264 0.897 27.685 1.00 74.06 90 ALA A O 1
ATOM 698 N N . ARG A 1 91 ? -22.593 -0.584 26.034 1.00 78.19 91 ARG A N 1
ATOM 699 C CA . ARG A 1 91 ? -23.947 -0.108 25.704 1.00 78.19 91 ARG A CA 1
ATOM 700 C C . ARG A 1 91 ? -24.934 -0.339 26.835 1.00 78.19 91 ARG A C 1
ATOM 702 O O . ARG A 1 91 ? -25.739 0.544 27.127 1.00 78.19 91 ARG A O 1
ATOM 709 N N . GLU A 1 92 ? -24.880 -1.506 27.460 1.00 80.06 92 GLU A N 1
ATOM 710 C CA . GLU A 1 92 ? -25.740 -1.853 28.586 1.00 80.06 92 GLU A CA 1
ATOM 711 C C . GLU A 1 92 ? -25.438 -0.980 29.813 1.00 80.06 92 GLU A C 1
ATOM 713 O O . GLU A 1 92 ? -26.361 -0.468 30.454 1.00 80.06 92 GLU A O 1
ATOM 718 N N . ALA A 1 93 ? -24.157 -0.701 30.073 1.00 73.31 93 ALA A N 1
ATOM 719 C CA . ALA A 1 93 ? -23.724 0.233 31.107 1.00 73.31 93 ALA A CA 1
ATOM 720 C C . ALA A 1 93 ? -24.231 1.660 30.842 1.00 73.31 93 ALA A C 1
ATOM 722 O O . ALA A 1 93 ? -24.813 2.271 31.739 1.00 73.31 93 ALA A O 1
ATOM 723 N N . ILE A 1 94 ? -24.105 2.171 29.607 1.00 78.50 94 ILE A N 1
ATOM 724 C CA . ILE A 1 94 ? -24.660 3.482 29.221 1.00 78.50 94 ILE A CA 1
ATOM 725 C C . ILE A 1 94 ? -26.176 3.513 29.431 1.00 78.50 94 ILE A C 1
ATOM 727 O O . ILE A 1 94 ? -26.715 4.482 29.963 1.00 78.50 94 ILE A O 1
ATOM 731 N N . ARG A 1 95 ? -26.886 2.457 29.019 1.00 80.38 95 ARG A N 1
ATOM 732 C CA . ARG A 1 95 ? -28.346 2.375 29.154 1.00 80.38 95 ARG A CA 1
ATOM 733 C C . ARG A 1 95 ? -28.774 2.402 30.619 1.00 80.38 95 ARG A C 1
ATOM 735 O O . ARG A 1 95 ? -29.691 3.135 30.974 1.00 80.38 95 ARG A O 1
ATOM 742 N N . THR A 1 96 ? -28.083 1.639 31.458 1.00 79.00 96 THR A N 1
ATOM 743 C CA . THR A 1 96 ? -28.332 1.584 32.901 1.00 79.00 96 THR A CA 1
ATOM 744 C C . THR A 1 96 ? -28.055 2.931 33.556 1.00 79.00 96 THR A C 1
ATOM 746 O O . THR A 1 96 ? -28.883 3.428 34.315 1.00 79.00 96 THR A O 1
ATOM 749 N N . ALA A 1 97 ? -26.932 3.558 33.215 1.00 75.38 97 ALA A N 1
ATOM 750 C CA . ALA A 1 97 ? -26.569 4.858 33.750 1.00 75.38 97 ALA A CA 1
ATOM 751 C C . ALA A 1 97 ? -27.566 5.951 33.339 1.00 75.38 97 ALA A C 1
ATOM 753 O O . ALA A 1 97 ? -27.978 6.717 34.200 1.00 75.38 97 ALA A O 1
ATOM 754 N N . ASN A 1 98 ? -28.035 5.974 32.085 1.00 77.06 98 ASN A N 1
ATOM 755 C CA . ASN A 1 98 ? -29.085 6.903 31.647 1.00 77.06 98 ASN A CA 1
ATOM 756 C C . ASN A 1 98 ? -30.389 6.723 32.441 1.00 77.06 98 ASN A C 1
ATOM 758 O O . ASN A 1 98 ? -30.971 7.710 32.872 1.00 77.06 98 ASN A O 1
ATOM 762 N N . ASN A 1 99 ? -30.815 5.482 32.705 1.00 78.88 99 ASN A N 1
ATOM 763 C CA . ASN A 1 99 ? -32.015 5.224 33.512 1.00 78.88 99 ASN A CA 1
ATOM 764 C C . ASN A 1 99 ? -31.871 5.752 34.951 1.00 78.88 99 ASN A C 1
ATOM 766 O O . ASN A 1 99 ? -32.805 6.329 35.506 1.00 78.88 99 ASN A O 1
ATOM 770 N N . VAL A 1 100 ? -30.696 5.559 35.562 1.00 75.12 100 VAL A N 1
ATOM 771 C CA . VAL A 1 100 ? -30.393 6.091 36.901 1.00 75.12 100 VAL A CA 1
ATOM 772 C C . VAL A 1 100 ? -30.377 7.618 36.872 1.00 75.12 100 VAL A C 1
ATOM 774 O O . VAL A 1 100 ? -30.951 8.263 37.745 1.00 75.12 100 VAL A O 1
ATOM 777 N N . LEU A 1 101 ? -29.775 8.207 35.847 1.00 74.81 101 LEU A N 1
ATOM 778 C CA . LEU A 1 101 ? -29.671 9.648 35.681 1.00 74.81 101 LEU A CA 1
ATOM 779 C C . LEU A 1 101 ? -31.040 10.323 35.492 1.00 74.81 101 LEU A C 1
ATOM 781 O O . LEU A 1 101 ? -31.312 11.360 36.102 1.00 74.81 101 LEU A O 1
ATOM 785 N N . ASP A 1 102 ? -31.928 9.702 34.716 1.00 73.56 102 ASP A N 1
ATOM 786 C CA . ASP A 1 102 ? -33.320 10.132 34.559 1.00 73.56 102 ASP A CA 1
ATOM 787 C C . ASP A 1 102 ? -34.072 10.067 35.897 1.00 73.56 102 ASP A C 1
ATOM 789 O O . ASP A 1 102 ? -34.820 10.986 36.230 1.00 73.56 102 ASP A O 1
ATOM 793 N N . SER A 1 103 ? -33.814 9.039 36.716 1.00 70.00 103 SER A N 1
ATOM 794 C CA . SER A 1 103 ? -34.415 8.908 38.053 1.00 70.00 103 SER A CA 1
ATOM 795 C C . SER A 1 103 ? -33.891 9.924 39.079 1.00 70.00 103 SER A C 1
ATOM 797 O O . SER A 1 103 ? -34.597 10.269 40.023 1.00 70.00 103 SER A O 1
ATOM 799 N N . LEU A 1 104 ? -32.664 10.426 38.898 1.00 67.69 104 LEU A N 1
ATOM 800 C CA . LEU A 1 104 ? -32.034 11.417 39.780 1.00 67.69 104 LEU A CA 1
ATOM 801 C C . LEU A 1 104 ? -32.304 12.860 39.341 1.00 67.69 104 LEU A C 1
ATOM 803 O O . LEU A 1 104 ? -32.247 13.770 40.167 1.00 67.69 104 LEU A O 1
ATOM 807 N N . SER A 1 105 ? -32.655 13.078 38.071 1.00 59.72 105 SER A N 1
ATOM 808 C CA . SER A 1 105 ? -32.954 14.403 37.511 1.00 59.72 105 SER A CA 1
ATOM 809 C C . SER A 1 105 ? -34.191 15.074 38.132 1.00 59.72 105 SER A C 1
ATOM 811 O O . SER A 1 105 ? -34.418 16.263 37.915 1.00 59.72 105 SER A O 1
ATOM 813 N N . THR A 1 106 ? -34.968 14.358 38.951 1.00 62.16 106 THR A N 1
ATOM 814 C CA . THR A 1 106 ? -36.062 14.922 39.754 1.00 62.16 106 THR A CA 1
ATOM 815 C C . THR A 1 106 ? -35.604 15.578 41.067 1.00 62.16 106 THR A C 1
ATOM 817 O O . THR A 1 106 ? -36.402 16.281 41.683 1.00 62.16 106 THR A O 1
ATOM 820 N N . ASN A 1 107 ? -34.346 15.397 41.502 1.00 58.69 107 ASN A N 1
ATOM 821 C CA . ASN A 1 107 ? -33.795 15.992 42.728 1.00 58.69 107 ASN A CA 1
ATOM 822 C C . ASN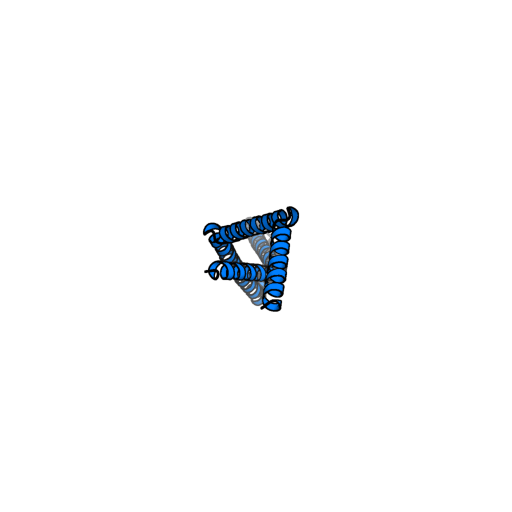 A 1 107 ? -32.797 17.125 42.419 1.00 58.69 107 ASN A C 1
ATOM 824 O O . ASN A 1 107 ? -31.771 16.917 41.776 1.00 58.69 107 ASN A O 1
ATOM 828 N N . LYS A 1 108 ? -33.087 18.338 42.914 1.00 58.84 108 LYS A N 1
ATOM 829 C CA . LYS A 1 108 ? -32.312 19.568 42.638 1.00 58.84 108 LYS A CA 1
ATOM 830 C C . LYS A 1 108 ? -30.886 19.580 43.214 1.00 58.84 108 LYS A C 1
ATOM 832 O O . LYS A 1 108 ? -30.054 20.309 42.686 1.00 58.84 108 LYS A O 1
ATOM 837 N N . ASP A 1 109 ? -30.589 18.763 44.223 1.00 66.00 109 ASP A N 1
ATOM 838 C CA . ASP A 1 109 ? -29.284 18.754 44.913 1.00 66.00 109 ASP A CA 1
ATOM 839 C C . ASP A 1 109 ? -28.154 18.058 44.132 1.00 66.00 109 ASP A C 1
ATOM 841 O O . ASP A 1 109 ? -26.999 18.093 44.546 1.00 66.00 109 ASP A O 1
ATOM 845 N N . PHE A 1 110 ? -28.455 17.450 42.980 1.00 63.12 110 PHE A N 1
ATOM 846 C CA . PHE A 1 110 ? -27.491 16.675 42.188 1.00 63.12 110 PHE A CA 1
ATOM 847 C C . PHE A 1 110 ? -27.056 17.352 40.877 1.00 63.12 110 PHE A C 1
ATOM 849 O O . PHE A 1 110 ? -26.442 16.702 40.036 1.00 63.12 110 PHE A O 1
ATOM 856 N N . GLY A 1 111 ? -27.344 18.645 40.685 1.00 65.44 111 GLY A N 1
ATOM 857 C CA . GLY A 1 111 ? -27.144 19.360 39.413 1.00 65.44 111 GLY A CA 1
ATOM 858 C C . GLY A 1 111 ? -25.739 19.246 38.799 1.00 65.44 111 GLY A C 1
ATOM 859 O O . GLY A 1 111 ? -25.618 18.842 37.646 1.00 65.44 111 GLY A O 1
ATOM 860 N N . GLU A 1 112 ? -24.674 19.530 39.555 1.00 65.62 112 GLU A N 1
ATOM 861 C CA . GLU A 1 112 ? -23.289 19.444 39.043 1.00 65.62 112 GLU A CA 1
ATOM 862 C C . GLU A 1 112 ? -22.834 17.999 38.795 1.00 65.62 112 GLU A C 1
ATOM 864 O O . GLU A 1 112 ? -22.184 17.702 37.792 1.00 65.62 112 GLU A O 1
ATOM 869 N N . MET A 1 113 ? -23.219 17.072 39.676 1.00 65.81 113 MET A N 1
ATOM 870 C CA . MET A 1 113 ? -22.899 15.650 39.530 1.00 65.81 113 MET A CA 1
ATOM 871 C C . MET A 1 113 ? -23.622 15.034 38.322 1.00 65.81 113 MET A C 1
ATOM 873 O O . MET A 1 113 ? -23.050 14.196 37.626 1.00 65.81 113 MET A O 1
ATOM 877 N N . ASN A 1 114 ? -24.843 15.492 38.033 1.00 69.75 114 ASN A N 1
ATOM 878 C CA . ASN A 1 114 ? -25.628 15.109 36.862 1.00 69.75 114 ASN A CA 1
ATOM 879 C C . ASN A 1 114 ? -24.946 15.556 35.557 1.00 69.75 114 ASN A C 1
ATOM 881 O O . ASN A 1 114 ? -24.797 14.755 34.638 1.00 69.75 114 ASN A O 1
ATOM 885 N N . GLU A 1 115 ? -24.458 16.797 35.489 1.00 70.88 115 GLU A N 1
ATOM 886 C CA . GLU A 1 115 ? -23.748 17.311 34.309 1.00 70.88 115 GLU A CA 1
ATOM 887 C C . GLU A 1 115 ? -22.437 16.555 34.032 1.00 70.88 115 GLU A C 1
ATOM 889 O O . GLU A 1 115 ? -22.179 16.157 32.894 1.00 70.88 115 GLU A O 1
ATOM 894 N N . ILE A 1 116 ? -21.644 16.252 35.068 1.00 72.06 116 ILE A N 1
ATOM 895 C CA . ILE A 1 116 ? -20.407 15.459 34.925 1.00 72.06 116 ILE A CA 1
ATOM 896 C C . ILE A 1 116 ? -20.715 14.029 34.449 1.00 72.06 116 ILE A C 1
ATOM 898 O O . ILE A 1 116 ? -20.023 13.491 33.576 1.00 72.06 116 ILE A O 1
ATOM 902 N N . LEU A 1 117 ? -21.769 13.404 34.984 1.00 71.06 117 LEU A N 1
ATOM 903 C CA . LEU A 1 117 ? -22.210 12.074 34.559 1.00 71.06 117 LEU A CA 1
ATOM 904 C C . LEU A 1 117 ? -22.707 12.069 33.108 1.00 71.06 117 LEU A C 1
ATOM 906 O O . LEU A 1 117 ? -22.326 11.176 32.353 1.00 71.06 117 LEU A O 1
ATOM 910 N N . LYS A 1 118 ? -23.491 13.070 32.682 1.00 73.50 118 LYS A N 1
ATOM 911 C CA . LYS A 1 118 ? -23.922 13.209 31.278 1.00 73.50 118 LYS A CA 1
ATOM 912 C C . LYS A 1 118 ? -22.742 13.345 30.333 1.00 73.50 118 LYS A C 1
ATOM 914 O O . LYS A 1 118 ? -22.693 12.642 29.326 1.00 73.50 118 LYS A O 1
ATOM 919 N N . ALA A 1 119 ? -21.786 14.211 30.669 1.00 70.38 119 ALA A N 1
ATOM 920 C CA . ALA A 1 119 ? -20.582 14.399 29.870 1.00 70.38 119 ALA A CA 1
ATOM 921 C C . ALA A 1 119 ? -19.793 13.086 29.740 1.00 70.38 119 ALA A C 1
ATOM 923 O O . ALA A 1 119 ? -19.409 12.695 28.641 1.00 70.38 119 ALA A O 1
ATOM 924 N N . THR A 1 120 ? -19.636 12.349 30.842 1.00 68.12 120 THR A N 1
ATOM 925 C CA . THR A 1 120 ? -18.940 11.053 30.854 1.00 68.12 120 THR A CA 1
ATOM 926 C C . THR A 1 120 ? -19.665 10.006 30.004 1.00 68.12 120 THR A C 1
ATOM 928 O O . THR A 1 120 ? -19.034 9.295 29.224 1.00 68.12 120 THR A O 1
ATOM 931 N N . LEU A 1 121 ? -20.995 9.923 30.100 1.00 73.00 121 LEU A N 1
ATOM 932 C CA . LEU A 1 121 ? -21.797 8.995 29.298 1.00 73.00 121 LEU A CA 1
ATOM 933 C C . LEU A 1 121 ? -21.777 9.337 27.808 1.00 73.00 121 LEU A C 1
ATOM 935 O O . LEU A 1 121 ? -21.755 8.421 26.985 1.00 73.00 121 LEU A O 1
ATOM 939 N N . SER A 1 122 ? -21.740 10.626 27.465 1.00 72.75 122 SER A N 1
ATOM 940 C CA . SER A 1 122 ? -21.540 11.073 26.085 1.00 72.75 122 SER A CA 1
ATOM 941 C C . SER A 1 122 ? -20.195 10.586 25.550 1.00 72.75 122 SER A C 1
ATOM 943 O O . SER A 1 122 ? -20.163 9.935 24.513 1.00 72.75 122 SER A O 1
ATOM 945 N 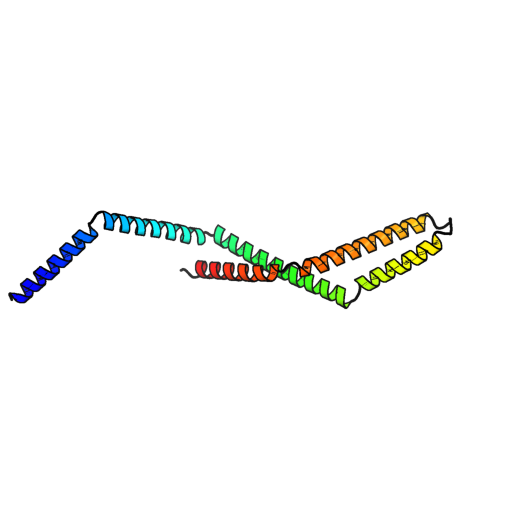N . SER A 1 123 ? -19.110 10.767 26.308 1.00 67.88 123 SER A N 1
ATOM 946 C CA . SER A 1 123 ? -17.775 10.307 25.907 1.00 67.88 123 SER A CA 1
ATOM 947 C C . SER A 1 123 ? -17.693 8.787 25.709 1.00 67.88 123 SER A C 1
ATOM 949 O O . SER A 1 123 ? -17.051 8.315 24.773 1.00 67.88 123 SER A O 1
ATOM 951 N N . ILE A 1 124 ? -18.360 7.993 26.558 1.00 70.56 124 ILE A N 1
ATOM 952 C CA . ILE A 1 124 ? -18.410 6.528 26.391 1.00 70.56 124 ILE A CA 1
ATOM 953 C C . ILE A 1 124 ? -19.213 6.161 25.133 1.00 70.56 124 ILE A C 1
ATOM 955 O O . ILE A 1 124 ? -18.861 5.214 24.428 1.00 70.56 124 ILE A O 1
ATOM 959 N N . ARG A 1 125 ? -20.284 6.901 24.827 1.00 72.56 125 ARG A N 1
ATOM 960 C CA . ARG A 1 125 ? -21.098 6.681 23.626 1.00 72.56 125 ARG A CA 1
ATOM 961 C C . ARG A 1 125 ? -20.312 6.976 22.351 1.00 72.56 125 ARG A C 1
ATOM 963 O O . ARG A 1 125 ? -20.326 6.141 21.450 1.00 72.56 125 ARG A O 1
ATOM 970 N N . ASP A 1 126 ? -19.597 8.096 22.321 1.00 73.44 126 ASP A N 1
ATOM 971 C CA . ASP A 1 126 ? -18.753 8.492 21.191 1.00 73.44 126 ASP A CA 1
ATOM 972 C C . ASP A 1 126 ? -17.666 7.437 20.934 1.00 73.44 126 ASP A C 1
ATOM 974 O O . ASP A 1 126 ? -17.503 6.968 19.806 1.00 73.44 126 ASP A O 1
ATOM 978 N N . LEU A 1 127 ? -17.024 6.939 21.998 1.00 71.25 127 LEU A N 1
ATOM 979 C CA . LEU A 1 127 ? -16.056 5.842 21.915 1.00 71.25 127 LEU A CA 1
ATOM 980 C C . LEU A 1 127 ? -16.673 4.558 21.329 1.00 71.25 127 LEU A C 1
ATOM 982 O O . LEU A 1 127 ? -16.071 3.899 20.482 1.00 71.25 127 LEU A O 1
ATOM 986 N N . VAL A 1 128 ? -17.884 4.180 21.752 1.00 75.06 128 VAL A N 1
ATOM 987 C CA . VAL A 1 128 ? -18.586 2.998 21.216 1.00 75.06 128 VAL A CA 1
ATOM 988 C C . VAL A 1 128 ? -18.902 3.157 19.725 1.00 75.06 128 VAL A C 1
ATOM 990 O O . VAL A 1 128 ? -18.800 2.180 18.972 1.00 75.06 128 VAL A O 1
ATOM 993 N N . ASP A 1 129 ? -19.285 4.354 19.286 1.00 74.75 129 ASP A N 1
ATOM 994 C CA . ASP A 1 129 ? -19.615 4.628 17.888 1.00 74.75 129 ASP A CA 1
ATOM 995 C C . ASP A 1 129 ? -18.361 4.656 16.994 1.00 74.75 129 ASP A C 1
ATOM 997 O O . ASP A 1 129 ? -18.379 4.064 15.908 1.00 74.75 129 ASP A O 1
ATOM 1001 N N . GLU A 1 130 ? -17.241 5.207 17.472 1.00 70.75 130 GLU A N 1
ATOM 1002 C CA . GLU A 1 130 ? -15.934 5.126 16.802 1.00 70.75 130 GLU A CA 1
ATOM 1003 C C . GLU A 1 130 ? -15.465 3.675 16.632 1.00 70.75 130 GLU A C 1
ATOM 1005 O O . GLU A 1 130 ? -15.109 3.239 15.531 1.00 70.75 130 GLU A O 1
ATOM 1010 N N . LEU A 1 131 ? -15.543 2.877 17.698 1.00 69.88 131 LEU A N 1
ATOM 1011 C CA . LEU A 1 131 ? -15.172 1.461 17.671 1.00 69.88 131 LEU A CA 1
ATOM 1012 C C . LEU A 1 131 ? -16.059 0.647 16.713 1.00 69.88 131 LEU A C 1
ATOM 1014 O O . LEU A 1 131 ? -15.589 -0.279 16.042 1.00 69.88 131 LEU A O 1
ATOM 1018 N N . LYS A 1 132 ? -17.342 1.005 16.595 1.00 70.31 132 LYS A N 1
ATOM 1019 C CA . LYS A 1 132 ? -18.264 0.393 15.631 1.00 70.31 132 LYS A CA 1
ATOM 1020 C C . LYS A 1 132 ? -17.912 0.767 14.191 1.00 70.31 132 LYS A C 1
ATOM 1022 O O . LYS A 1 132 ? -17.964 -0.102 13.319 1.00 70.31 132 LYS A O 1
ATOM 1027 N N . LEU A 1 133 ? -17.542 2.022 13.939 1.00 71.19 133 LEU A N 1
ATOM 1028 C CA . LEU A 1 133 ? -17.075 2.490 12.632 1.00 71.19 133 LEU A CA 1
ATOM 1029 C C . LEU A 1 133 ? -15.820 1.734 12.184 1.00 71.19 133 LEU A C 1
ATOM 1031 O O . LEU A 1 133 ? -15.796 1.229 11.061 1.00 71.19 133 LEU A O 1
ATOM 1035 N N . ILE A 1 134 ? -14.840 1.567 13.076 1.00 67.06 134 ILE A N 1
ATOM 1036 C CA . ILE A 1 134 ? -13.615 0.783 12.832 1.00 67.06 134 ILE A CA 1
ATOM 1037 C C . ILE A 1 134 ? -13.952 -0.682 12.500 1.00 67.06 134 ILE A C 1
ATOM 1039 O O . ILE A 1 134 ? -13.403 -1.267 11.567 1.00 67.06 134 ILE A O 1
ATOM 1043 N N . ALA A 1 135 ? -14.918 -1.276 13.207 1.00 64.31 135 ALA A N 1
ATOM 1044 C CA . ALA A 1 135 ? -15.351 -2.652 12.961 1.00 64.31 135 ALA A CA 1
ATOM 1045 C C . ALA A 1 135 ? -16.099 -2.858 11.626 1.00 64.31 135 ALA A C 1
ATOM 1047 O O . ALA A 1 135 ? -16.171 -3.990 11.129 1.00 64.31 135 ALA A O 1
ATOM 1048 N N . VAL A 1 136 ? -16.707 -1.803 11.071 1.00 66.12 136 VAL A N 1
ATOM 1049 C CA . VAL A 1 136 ? -17.413 -1.826 9.779 1.00 66.12 136 VAL A CA 1
ATOM 1050 C C . VAL A 1 136 ? -16.463 -1.508 8.628 1.00 66.12 136 VAL A C 1
ATOM 1052 O O . VAL A 1 136 ? -16.531 -2.173 7.592 1.00 66.12 136 VAL A O 1
ATOM 1055 N N . SER A 1 137 ? -15.562 -0.537 8.798 1.00 59.41 137 SER A N 1
ATOM 1056 C CA . SER A 1 137 ? -14.571 -0.177 7.781 1.00 59.41 137 SER A CA 1
ATOM 1057 C C . SER A 1 137 ? -13.634 -1.345 7.474 1.00 59.41 137 SER A C 1
ATOM 1059 O O . SER A 1 137 ? -13.392 -1.611 6.298 1.00 59.41 137 SER A O 1
ATOM 1061 N N . SER A 1 138 ? -13.242 -2.129 8.488 1.00 54.88 138 SER A N 1
ATOM 1062 C CA . SER A 1 138 ? -12.384 -3.308 8.307 1.00 54.88 138 SER A CA 1
ATOM 1063 C C . SER A 1 138 ? -12.978 -4.368 7.367 1.00 54.88 138 SER A C 1
ATOM 1065 O O . SER A 1 138 ? -12.240 -5.039 6.654 1.00 54.88 138 SER A O 1
ATOM 1067 N N . LYS A 1 139 ? -14.313 -4.515 7.320 1.00 54.53 139 LYS A N 1
ATOM 1068 C CA . LYS A 1 139 ? -15.001 -5.452 6.410 1.00 54.53 139 LYS A CA 1
ATOM 1069 C C . LYS A 1 139 ? -15.036 -4.968 4.960 1.00 54.53 139 LYS A C 1
ATOM 1071 O O . LYS A 1 139 ? -15.217 -5.779 4.057 1.00 54.53 139 LYS A O 1
ATOM 1076 N N . LYS A 1 140 ? -14.947 -3.653 4.739 1.00 53.56 140 LYS A N 1
ATOM 1077 C CA . LYS A 1 140 ? -15.058 -3.022 3.414 1.00 53.56 140 LYS A CA 1
ATOM 1078 C C . LYS A 1 140 ? -13.703 -2.929 2.708 1.00 53.56 140 LYS A C 1
ATOM 1080 O O . LYS A 1 140 ? -13.659 -2.845 1.483 1.00 53.56 140 LYS A O 1
ATOM 1085 N N . THR A 1 141 ? -12.607 -3.004 3.459 1.00 51.97 141 THR A N 1
ATOM 1086 C CA . THR A 1 141 ? -11.233 -3.138 2.962 1.00 51.97 141 THR A CA 1
ATOM 1087 C C . THR A 1 141 ? -10.987 -4.523 2.350 1.00 51.97 141 THR A C 1
ATOM 1089 O O . THR A 1 141 ? -10.204 -5.325 2.837 1.00 51.97 141 THR A O 1
ATOM 1092 N N . GLY A 1 142 ? -11.590 -4.782 1.187 1.00 47.56 142 GLY A N 1
ATOM 1093 C CA . GLY A 1 142 ? -11.121 -5.792 0.225 1.00 47.56 142 GLY A CA 1
ATOM 1094 C C . GLY A 1 142 ? -9.742 -5.467 -0.384 1.00 47.56 142 GLY A C 1
ATOM 1095 O O . GLY A 1 142 ? -9.378 -6.012 -1.421 1.00 47.56 142 GLY A O 1
ATOM 1096 N N . THR A 1 143 ? -8.971 -4.572 0.240 1.00 49.62 143 THR A N 1
ATOM 1097 C CA . THR A 1 143 ? -7.627 -4.120 -0.145 1.00 49.62 143 THR A CA 1
ATOM 1098 C C . THR A 1 143 ? -6.557 -5.194 0.046 1.00 49.62 143 THR A C 1
ATOM 1100 O O . THR A 1 143 ? -5.536 -5.145 -0.636 1.00 49.62 143 THR A O 1
ATOM 1103 N N . LEU A 1 144 ? -6.797 -6.203 0.893 1.00 48.34 144 LEU A N 1
ATOM 1104 C CA . LEU A 1 144 ? -5.884 -7.338 1.084 1.00 48.34 144 LEU A CA 1
ATOM 1105 C C . LEU A 1 144 ? -5.698 -8.178 -0.192 1.00 48.34 144 LEU A C 1
ATOM 1107 O O . LEU A 1 144 ? -4.596 -8.655 -0.452 1.00 48.34 144 LEU A O 1
ATOM 1111 N N . ASN A 1 145 ? -6.728 -8.289 -1.040 1.00 49.56 145 ASN A N 1
ATOM 1112 C CA . ASN A 1 145 ? -6.614 -9.028 -2.303 1.00 49.56 145 ASN A CA 1
ATOM 1113 C C . ASN A 1 145 ? -5.704 -8.317 -3.318 1.00 49.56 145 ASN A C 1
ATOM 1115 O O . ASN A 1 145 ? -5.064 -8.979 -4.131 1.00 49.56 145 ASN A O 1
ATOM 1119 N N . ASN A 1 146 ? -5.619 -6.984 -3.261 1.00 52.41 146 ASN A N 1
ATOM 1120 C CA . ASN A 1 146 ? -4.805 -6.202 -4.192 1.00 52.41 146 ASN A CA 1
ATOM 1121 C C . ASN A 1 146 ? -3.371 -6.002 -3.677 1.00 52.41 146 ASN A C 1
ATOM 1123 O O . ASN A 1 146 ? -2.433 -5.996 -4.465 1.00 52.41 146 ASN A O 1
ATOM 1127 N N . ALA A 1 147 ? -3.183 -5.910 -2.357 1.00 53.03 147 ALA A N 1
ATOM 1128 C CA . ALA A 1 147 ? -1.861 -5.824 -1.735 1.00 53.03 147 ALA A CA 1
ATOM 1129 C C . ALA A 1 147 ? -1.008 -7.070 -2.025 1.00 53.03 147 ALA A C 1
ATOM 1131 O O . ALA A 1 147 ? 0.141 -6.938 -2.433 1.00 53.03 147 ALA A O 1
ATOM 1132 N N . ALA A 1 148 ? -1.585 -8.272 -1.922 1.00 57.00 148 ALA A N 1
ATOM 1133 C CA . ALA A 1 148 ? -0.885 -9.513 -2.258 1.00 57.00 148 ALA A CA 1
ATOM 1134 C C . ALA A 1 148 ? -0.483 -9.585 -3.746 1.00 57.00 148 ALA A C 1
ATOM 1136 O O . ALA A 1 148 ? 0.595 -10.083 -4.071 1.00 57.00 148 ALA A O 1
ATOM 1137 N N . ALA A 1 149 ? -1.324 -9.062 -4.647 1.00 60.66 149 ALA A N 1
ATOM 1138 C CA . ALA A 1 149 ? -1.010 -8.971 -6.072 1.00 60.66 149 ALA A CA 1
ATOM 1139 C C . ALA A 1 149 ? 0.142 -7.986 -6.332 1.00 60.66 149 ALA A C 1
ATOM 1141 O O . ALA A 1 149 ? 1.109 -8.351 -6.994 1.00 60.66 149 ALA A O 1
ATOM 1142 N N . ILE A 1 150 ? 0.095 -6.797 -5.721 1.00 61.22 150 ILE A N 1
ATOM 1143 C CA . ILE A 1 150 ? 1.146 -5.771 -5.818 1.00 61.22 150 ILE A CA 1
ATOM 1144 C C . ILE A 1 150 ? 2.470 -6.272 -5.229 1.00 61.22 150 ILE A C 1
ATOM 1146 O O . ILE A 1 150 ? 3.523 -6.052 -5.821 1.00 61.22 150 ILE A O 1
ATOM 1150 N N . MET A 1 151 ? 2.445 -6.979 -4.095 1.00 60.72 151 MET A N 1
ATOM 1151 C CA . MET A 1 151 ? 3.643 -7.587 -3.503 1.00 60.72 151 MET A CA 1
ATOM 1152 C C . MET A 1 151 ? 4.243 -8.654 -4.406 1.00 60.72 151 MET A C 1
ATOM 1154 O O . MET A 1 151 ? 5.458 -8.685 -4.582 1.00 60.72 151 MET A O 1
ATOM 1158 N N . LYS A 1 152 ? 3.405 -9.526 -4.975 1.00 68.06 152 LYS A N 1
ATOM 1159 C CA . LYS A 1 152 ? 3.859 -10.573 -5.889 1.00 68.06 152 LYS A CA 1
ATOM 1160 C C . LYS A 1 152 ? 4.484 -9.962 -7.142 1.00 68.06 152 LYS A C 1
ATOM 1162 O O . LYS A 1 152 ? 5.600 -10.322 -7.488 1.00 68.06 152 LYS A O 1
ATOM 1167 N N . GLU A 1 153 ? 3.817 -8.988 -7.750 1.00 65.88 153 GLU A N 1
ATOM 1168 C CA . GLU A 1 153 ? 4.293 -8.304 -8.954 1.00 65.88 153 GLU A CA 1
ATOM 1169 C C . GLU A 1 153 ? 5.577 -7.498 -8.692 1.00 65.88 153 GLU A C 1
ATOM 1171 O O . GLU A 1 153 ? 6.539 -7.600 -9.451 1.00 65.88 153 GLU A O 1
ATOM 1176 N N . SER A 1 154 ? 5.659 -6.798 -7.555 1.00 60.31 154 SER A N 1
ATOM 1177 C CA . SER A 1 154 ? 6.872 -6.083 -7.127 1.00 60.31 154 SER A CA 1
ATOM 1178 C C . SER A 1 154 ? 8.028 -7.041 -6.814 1.00 60.31 154 SER A C 1
ATOM 1180 O O . SER A 1 154 ? 9.179 -6.760 -7.147 1.00 60.31 154 SER A O 1
ATOM 1182 N N . SER A 1 155 ? 7.740 -8.193 -6.196 1.00 62.09 155 SER A N 1
ATOM 1183 C CA . SER A 1 155 ? 8.738 -9.228 -5.900 1.00 62.09 155 SER A CA 1
ATOM 1184 C C . SER A 1 155 ? 9.261 -9.891 -7.175 1.00 62.09 155 SER A C 1
ATOM 1186 O O . SER A 1 155 ? 10.471 -10.087 -7.309 1.00 62.09 155 SER A O 1
ATOM 1188 N N . ASP A 1 156 ? 8.377 -10.185 -8.130 1.00 71.56 156 ASP A N 1
ATOM 1189 C CA . ASP A 1 156 ? 8.734 -10.751 -9.431 1.00 71.56 156 ASP A CA 1
ATOM 1190 C C . ASP A 1 156 ? 9.573 -9.751 -10.249 1.00 71.56 156 ASP A C 1
ATOM 1192 O O . ASP A 1 156 ? 10.599 -10.132 -10.819 1.00 71.56 156 ASP A O 1
ATOM 1196 N N . MET A 1 157 ? 9.224 -8.457 -10.232 1.00 64.19 157 MET A N 1
ATOM 1197 C CA . MET A 1 157 ? 10.051 -7.395 -10.822 1.00 64.19 157 MET A CA 1
ATOM 1198 C C . MET A 1 157 ? 11.439 -7.329 -10.178 1.00 64.19 157 MET A C 1
ATOM 1200 O O . MET A 1 157 ? 12.441 -7.369 -10.891 1.00 64.19 157 MET A O 1
ATOM 1204 N N . TYR A 1 158 ? 11.523 -7.299 -8.844 1.00 58.28 158 TYR A N 1
ATOM 1205 C CA . TYR A 1 158 ? 12.805 -7.258 -8.136 1.00 58.28 158 TYR A CA 1
ATOM 1206 C C . TYR A 1 158 ? 13.687 -8.470 -8.467 1.00 58.28 158 TYR A C 1
ATOM 1208 O O . TYR A 1 158 ? 14.872 -8.309 -8.755 1.00 58.28 158 TYR A O 1
ATOM 1216 N N . ARG A 1 159 ? 13.126 -9.688 -8.485 1.00 67.69 159 ARG A N 1
ATOM 1217 C CA . ARG A 1 159 ? 13.876 -10.909 -8.832 1.00 67.69 159 ARG A CA 1
ATOM 1218 C C . ARG A 1 159 ? 14.393 -10.894 -10.265 1.00 67.69 159 ARG A C 1
ATOM 1220 O O . ARG A 1 159 ? 15.532 -11.292 -10.488 1.00 67.69 159 ARG A O 1
ATOM 1227 N N . ASN A 1 160 ? 13.595 -10.424 -11.220 1.00 66.62 160 ASN A N 1
ATOM 1228 C CA . ASN A 1 160 ? 14.010 -10.338 -12.620 1.00 66.62 160 ASN A CA 1
ATOM 1229 C C . ASN A 1 160 ? 15.105 -9.280 -12.833 1.00 66.62 160 ASN A C 1
ATOM 1231 O O . ASN A 1 160 ? 16.047 -9.509 -13.592 1.00 66.62 160 ASN A O 1
ATOM 1235 N N . ILE A 1 161 ? 15.026 -8.153 -12.119 1.00 59.09 161 ILE A N 1
ATOM 1236 C CA . ILE A 1 161 ? 16.030 -7.080 -12.168 1.00 59.09 161 ILE A CA 1
ATOM 1237 C C . ILE A 1 161 ? 17.334 -7.524 -11.481 1.00 59.09 161 ILE A C 1
ATOM 1239 O O . ILE A 1 161 ? 18.413 -7.348 -12.045 1.00 59.09 161 ILE A O 1
ATOM 1243 N N . ALA A 1 162 ? 17.250 -8.157 -10.306 1.00 58.97 162 ALA A N 1
ATOM 1244 C CA . ALA A 1 162 ? 18.409 -8.616 -9.534 1.00 58.97 162 ALA A CA 1
ATOM 1245 C C . ALA A 1 162 ? 19.061 -9.902 -10.088 1.00 58.97 162 ALA A C 1
ATOM 1247 O O . ALA A 1 162 ? 20.251 -10.132 -9.865 1.00 58.97 162 ALA A O 1
ATOM 1248 N N . GLY A 1 163 ? 18.299 -10.742 -10.797 1.00 52.81 163 GLY A N 1
ATOM 1249 C CA . GLY A 1 163 ? 18.759 -12.000 -11.398 1.00 52.81 163 GLY A CA 1
ATOM 1250 C C . GLY A 1 163 ? 19.368 -11.863 -12.798 1.00 52.81 163 GLY A C 1
ATOM 1251 O O . GLY A 1 163 ? 20.041 -12.783 -13.255 1.00 52.81 163 GLY A O 1
ATOM 1252 N N . SER A 1 164 ? 19.175 -10.724 -13.473 1.00 48.16 164 SER A N 1
ATOM 1253 C CA . SER A 1 164 ? 19.787 -10.409 -14.772 1.00 48.16 164 SER A CA 1
ATOM 1254 C C . SER A 1 164 ? 21.223 -9.891 -14.580 1.00 48.16 164 SER A C 1
ATOM 1256 O O . SER A 1 164 ? 21.491 -8.692 -14.723 1.00 48.16 164 SER A O 1
ATOM 1258 N N . LYS A 1 165 ? 22.130 -10.802 -14.205 1.00 40.00 165 LYS A N 1
ATOM 1259 C CA . LYS A 1 165 ? 23.587 -10.636 -14.323 1.00 40.00 165 LYS A CA 1
ATOM 1260 C C . LYS A 1 165 ? 24.095 -11.232 -15.627 1.00 40.00 165 LYS A C 1
ATOM 1262 O O . LYS A 1 165 ? 23.603 -12.320 -15.995 1.00 40.00 165 LYS A O 1
#

Radius of gyration: 37.59 Å; chains: 1; bounding box: 71×49×110 Å

Foldseek 3Di:
DVVVVVVVVVVVVVVVVVVVVCVDPVNVVVVVVVVVVVVVVVVVLVVCLDPVNLVVLVVLLVVLVVVVVVLVVLVVVLVVCVVVCVLVVLVVVLVVLVVVLVVCVVPPVCVVVSVVSVVVSVVSVVVSVVSVVSSVVSVVCPVVVVSVVSNVVSVVSSCVSVVPD